Protein AF-A0A318NEH0-F1 (afdb_monomer)

Organism: NCBI:txid2116518

Mean predicted aligned error: 8.37 Å

Nearest PDB structures (foldseek):
  6rm3-assembly1_LM0  TM=5.080E-01  e=1.142E+00  Vairimorpha necatrix
  2eyy-assembly1_A  TM=5.205E-01  e=1.074E+00  Homo sapiens
  7qep-assembly1_M4  TM=5.218E-01  e=2.386E+00  Encephalitozoon cuniculi GB-M1
  2l3s-assembly1_A  TM=4.316E-01  e=1.215E+00  Gallus gallus

Sequence (82 aa):
MRDGQWVRIVSAGESTAPDDAVDLGAAGQAHWFGHAGAWFVTVADSGTAVYPSEHLDFAPVLTDAEVSELQRYLARSARPPA

Secondary structure (DSSP, 8-state):
--TTEEEEEEE-TT---TTGGGGTT-EEEEEEETTTTEEEEEETTTEEEEE--S--EEES---HHHHHHHHHHHHHHTSPP-

pLDDT: mean 73.75, std 10.48, range [49.44, 86.25]

Foldseek 3Di:
DCAQPWWQFQDLPPDPDPLSCPRHRFIWTWGQDPVQCWIWTQGLPSGIDIRNHVDTDTDNDDDPVRVVSRVVSVVVVPDPDD

Solvent-accessible surface area (backbone atoms only — not comparable to full-atom values): 4922 Å² total; per-residue (Å²): 134,74,63,69,37,74,32,24,34,71,44,68,64,93,63,86,50,75,77,67,57,71,50,60,70,37,58,26,39,32,34,70,39,77,92,74,49,23,32,39,34,38,28,67,86,82,43,74,49,78,42,84,40,90,68,62,49,64,44,87,81,76,53,72,67,56,52,52,50,37,51,54,37,52,59,53,72,70,49,74,86,129

Radius of gyration: 12.65 Å; Cα contacts (8 Å, |Δi|>4): 137; chains: 1; bounding box: 39×27×27 Å

Structure (mmCIF, N/CA/C/O backbone):
data_AF-A0A318NEH0-F1
#
_entry.id   AF-A0A318NEH0-F1
#
loop_
_atom_site.group_PDB
_atom_site.id
_atom_site.type_symbol
_atom_site.label_atom_id
_atom_site.label_alt_id
_atom_site.label_comp_id
_atom_site.label_asym_id
_atom_site.label_entity_id
_atom_site.label_seq_id
_atom_site.pdbx_PDB_ins_code
_atom_site.Cartn_x
_atom_site.Cartn_y
_atom_site.Cartn_z
_atom_site.occupancy
_atom_site.B_iso_or_equiv
_atom_site.auth_seq_id
_atom_site.auth_comp_id
_atom_site.auth_asym_id
_atom_site.auth_atom_id
_atom_site.pdbx_PDB_model_num
ATOM 1 N N . MET A 1 1 ? 2.748 -17.125 -1.331 1.00 56.66 1 MET A N 1
ATOM 2 C CA . MET A 1 1 ? 2.745 -15.782 -1.950 1.00 56.66 1 MET A CA 1
ATOM 3 C C . MET A 1 1 ? 1.909 -14.854 -1.087 1.00 56.66 1 MET A C 1
ATOM 5 O O . MET A 1 1 ? 0.882 -15.303 -0.595 1.00 56.66 1 MET A O 1
ATOM 9 N N . ARG A 1 2 ? 2.368 -13.616 -0.866 1.00 67.31 2 ARG A N 1
ATOM 10 C CA . ARG A 1 2 ? 1.682 -12.560 -0.093 1.00 67.31 2 ARG A CA 1
ATOM 11 C C . ARG A 1 2 ? 0.947 -11.592 -1.031 1.00 67.31 2 ARG A C 1
ATOM 13 O O . ARG A 1 2 ? 1.089 -10.383 -0.915 1.00 67.31 2 ARG A O 1
ATOM 20 N N . ASP A 1 3 ? 0.267 -12.137 -2.033 1.00 71.44 3 ASP A N 1
ATOM 21 C CA . ASP A 1 3 ? -0.406 -11.324 -3.044 1.00 71.44 3 ASP A CA 1
ATOM 22 C C . ASP A 1 3 ? -1.674 -10.681 -2.462 1.00 71.44 3 ASP A C 1
ATOM 24 O O . ASP A 1 3 ? -2.442 -11.348 -1.767 1.00 71.44 3 ASP A O 1
ATOM 28 N N . GLY A 1 4 ? -1.861 -9.382 -2.701 1.00 74.12 4 GLY A N 1
ATOM 29 C CA . GLY A 1 4 ? -2.986 -8.593 -2.193 1.00 74.12 4 GLY A CA 1
ATOM 30 C C . GLY A 1 4 ? -2.930 -8.253 -0.706 1.00 74.12 4 GLY A C 1
ATOM 31 O O . GLY A 1 4 ? -3.947 -7.840 -0.142 1.00 74.12 4 GLY A O 1
ATOM 32 N N . GLN A 1 5 ? -1.774 -8.424 -0.060 1.00 80.50 5 GLN A N 1
ATOM 33 C CA . GLN A 1 5 ? -1.617 -8.141 1.362 1.00 80.50 5 GLN A CA 1
ATOM 34 C C . GLN A 1 5 ? -1.566 -6.628 1.624 1.00 80.50 5 GLN A C 1
ATOM 36 O O . GLN A 1 5 ? -0.917 -5.876 0.896 1.00 80.50 5 GLN A O 1
ATOM 41 N N . TRP A 1 6 ? -2.206 -6.193 2.711 1.00 84.50 6 TRP A N 1
ATOM 42 C CA . TRP A 1 6 ? -2.022 -4.850 3.254 1.00 84.50 6 TRP A CA 1
ATOM 43 C C . TRP A 1 6 ? -0.629 -4.713 3.864 1.00 84.50 6 TRP A C 1
ATOM 45 O O . TRP A 1 6 ? -0.180 -5.580 4.625 1.00 84.50 6 TRP A O 1
ATOM 55 N N . VAL A 1 7 ? 0.056 -3.630 3.521 1.00 79.00 7 VAL A N 1
ATOM 56 C CA . VAL A 1 7 ? 1.444 -3.401 3.904 1.00 79.00 7 VAL A CA 1
ATOM 57 C C . VAL A 1 7 ? 1.695 -1.939 4.227 1.00 79.00 7 VAL A C 1
ATOM 59 O O . VAL A 1 7 ? 1.044 -1.042 3.697 1.00 79.00 7 VAL A O 1
ATOM 62 N N . ARG A 1 8 ? 2.692 -1.699 5.071 1.00 83.06 8 ARG A N 1
ATOM 63 C CA . ARG A 1 8 ? 3.315 -0.390 5.221 1.00 83.06 8 ARG A CA 1
ATOM 64 C C . ARG A 1 8 ? 4.697 -0.432 4.595 1.00 83.06 8 ARG A C 1
ATOM 66 O O . ARG A 1 8 ? 5.506 -1.271 4.996 1.00 83.06 8 ARG A O 1
ATOM 73 N N . ILE A 1 9 ? 4.947 0.439 3.621 1.00 74.50 9 ILE A N 1
ATOM 74 C CA . ILE A 1 9 ? 6.246 0.526 2.947 1.00 74.50 9 ILE A CA 1
ATOM 75 C C . ILE A 1 9 ? 7.234 1.103 3.961 1.00 74.50 9 ILE A C 1
ATOM 77 O O . ILE A 1 9 ? 7.025 2.205 4.455 1.00 74.50 9 ILE A O 1
ATOM 81 N N . VAL A 1 10 ? 8.283 0.369 4.327 1.00 69.31 10 VAL A N 1
ATOM 82 C CA . VAL A 1 10 ? 9.325 0.888 5.241 1.00 69.31 10 VAL A CA 1
ATOM 83 C C . VAL A 1 10 ? 10.675 1.063 4.557 1.00 69.31 10 VAL A C 1
ATOM 85 O O . VAL A 1 10 ? 11.528 1.781 5.071 1.00 69.31 10 VAL A O 1
ATOM 88 N N . SER A 1 11 ? 10.851 0.446 3.390 1.00 68.56 11 SER A N 1
ATOM 89 C CA . SER A 1 11 ? 11.993 0.645 2.505 1.00 68.56 11 SER A CA 1
ATOM 90 C C . SER A 1 11 ? 11.606 0.279 1.073 1.00 68.56 11 SER A C 1
ATOM 92 O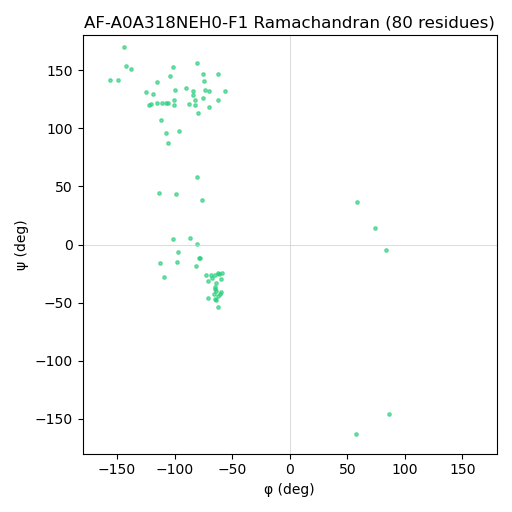 O . SER A 1 11 ? 10.898 -0.704 0.850 1.00 68.56 11 SER A O 1
ATOM 94 N N . ALA A 1 12 ? 12.106 1.053 0.115 1.00 60.53 12 ALA A N 1
ATOM 95 C CA . ALA A 1 12 ? 11.943 0.846 -1.319 1.00 60.53 12 ALA A CA 1
ATOM 96 C C . ALA A 1 12 ? 13.295 0.505 -1.983 1.00 60.53 12 ALA A C 1
ATOM 98 O O . ALA A 1 12 ? 13.650 1.068 -3.014 1.00 60.53 12 ALA A O 1
ATOM 99 N N . GLY A 1 13 ? 14.089 -0.387 -1.376 1.00 60.88 13 GLY A N 1
ATOM 100 C CA . GLY A 1 13 ? 15.408 -0.777 -1.901 1.00 60.88 13 GLY A CA 1
ATOM 101 C C . GLY A 1 13 ? 16.385 0.400 -2.080 1.00 60.88 13 GLY A C 1
ATOM 102 O O . GLY A 1 13 ? 16.187 1.476 -1.524 1.00 60.88 13 GLY A O 1
ATOM 103 N N . GLU A 1 14 ? 17.456 0.205 -2.862 1.00 55.00 14 GLU A N 1
ATOM 104 C CA . GLU A 1 14 ? 18.442 1.255 -3.198 1.00 55.00 14 GLU A CA 1
ATOM 105 C C . GLU A 1 14 ? 17.923 2.256 -4.251 1.00 55.00 14 GLU A C 1
ATOM 107 O O . GLU A 1 14 ? 18.674 2.681 -5.130 1.00 55.00 14 GLU A O 1
ATOM 112 N N . SER A 1 15 ? 16.644 2.641 -4.219 1.00 54.12 15 SER A N 1
ATOM 113 C CA . SER A 1 15 ? 16.224 3.748 -5.073 1.00 54.12 15 SER A CA 1
ATOM 114 C C . SER A 1 15 ? 16.609 5.079 -4.435 1.00 54.12 15 SER A C 1
ATOM 116 O O . SER A 1 15 ? 16.099 5.470 -3.387 1.00 54.12 15 SER A O 1
ATOM 118 N N . THR A 1 16 ? 17.542 5.788 -5.070 1.00 52.44 16 THR A N 1
ATOM 119 C CA . THR A 1 16 ? 17.959 7.143 -4.676 1.00 52.44 16 THR A CA 1
ATOM 120 C C . THR A 1 16 ? 17.083 8.228 -5.305 1.00 52.44 16 THR A C 1
ATOM 122 O O . THR A 1 16 ? 17.416 9.412 -5.212 1.00 52.44 16 THR A O 1
ATOM 125 N N . ALA A 1 17 ? 16.010 7.849 -6.008 1.00 55.91 17 ALA A N 1
ATOM 126 C CA . ALA A 1 17 ? 15.103 8.800 -6.629 1.00 55.91 17 ALA A CA 1
ATOM 127 C C . ALA A 1 17 ? 14.215 9.447 -5.548 1.00 55.91 17 ALA A C 1
ATOM 129 O O . ALA A 1 17 ? 13.557 8.734 -4.790 1.00 55.91 17 ALA A O 1
ATOM 130 N N . PRO A 1 18 ? 14.167 10.788 -5.459 1.00 54.66 18 PRO A N 1
ATOM 131 C CA . PRO A 1 18 ? 13.361 11.477 -4.453 1.00 54.66 18 PRO A CA 1
ATOM 132 C C . PRO A 1 18 ? 11.857 11.196 -4.591 1.00 54.66 18 PRO A C 1
ATOM 134 O O . PRO A 1 18 ? 11.153 11.261 -3.588 1.00 54.66 18 PRO A O 1
ATOM 137 N N . ASP A 1 19 ? 11.386 10.833 -5.788 1.00 57.34 19 ASP A N 1
ATOM 138 C CA . ASP A 1 19 ? 9.998 10.425 -6.041 1.00 57.34 19 ASP A CA 1
ATOM 139 C C . ASP A 1 19 ? 9.661 9.031 -5.471 1.00 57.34 19 ASP A C 1
ATOM 141 O O . ASP A 1 19 ? 8.521 8.793 -5.087 1.00 57.34 19 ASP A O 1
ATOM 145 N N . ASP A 1 20 ? 10.644 8.134 -5.315 1.00 55.25 20 ASP A N 1
ATOM 146 C CA . ASP A 1 20 ? 10.424 6.787 -4.753 1.00 55.25 20 ASP A CA 1
ATOM 147 C C . ASP A 1 20 ? 10.388 6.787 -3.214 1.00 55.25 20 ASP A C 1
ATOM 149 O O . ASP A 1 20 ? 9.860 5.865 -2.587 1.00 55.25 20 ASP A O 1
ATOM 153 N N . ALA A 1 21 ? 10.920 7.841 -2.588 1.00 57.41 21 ALA A N 1
ATOM 154 C CA . ALA A 1 21 ? 10.881 8.039 -1.141 1.00 57.41 21 ALA A CA 1
ATOM 155 C C . ALA A 1 21 ? 9.518 8.549 -0.631 1.00 57.41 21 ALA A C 1
ATOM 157 O O . ALA A 1 21 ? 9.288 8.550 0.581 1.00 57.41 21 ALA A O 1
ATOM 158 N N . VAL A 1 22 ? 8.626 8.984 -1.531 1.00 59.84 22 VAL A N 1
ATOM 159 C CA . VAL A 1 22 ? 7.352 9.653 -1.200 1.00 59.84 22 VAL A CA 1
ATOM 160 C C . VAL A 1 22 ? 6.386 8.730 -0.451 1.00 59.84 22 VAL A C 1
ATOM 162 O O . VAL A 1 22 ? 5.606 9.202 0.373 1.00 59.84 22 VAL A O 1
ATOM 165 N N . ASP A 1 23 ? 6.501 7.416 -0.646 1.00 69.88 23 ASP A N 1
ATOM 166 C CA . ASP A 1 23 ? 5.573 6.440 -0.068 1.00 69.88 23 ASP A CA 1
ATOM 167 C C . ASP A 1 23 ? 6.116 5.723 1.181 1.00 69.88 23 ASP A C 1
ATOM 169 O O . ASP A 1 23 ? 5.462 4.83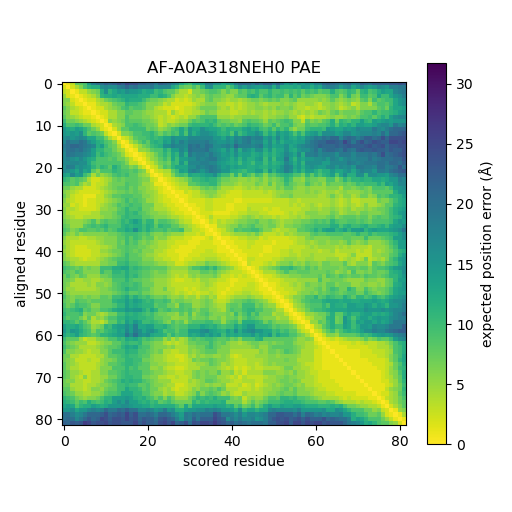2 1.730 1.00 69.88 23 ASP A O 1
ATOM 173 N N . LEU A 1 2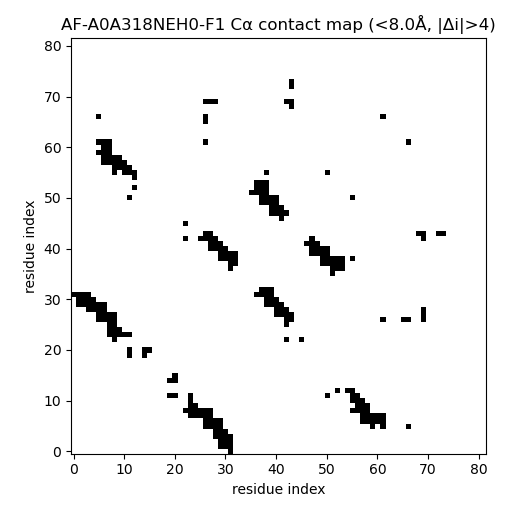4 ? 7.297 6.108 1.683 1.00 70.81 24 LEU A N 1
ATOM 174 C CA . LEU A 1 24 ? 7.835 5.552 2.927 1.00 70.81 24 LEU A CA 1
ATOM 175 C C . LEU A 1 24 ? 6.907 5.881 4.110 1.00 70.81 24 LEU A C 1
ATOM 177 O O . LEU A 1 24 ? 6.594 7.032 4.400 1.00 70.81 24 LEU A O 1
ATOM 181 N N . GLY A 1 25 ? 6.476 4.847 4.827 1.00 71.94 25 GLY A N 1
ATOM 182 C CA . GLY A 1 25 ? 5.502 4.922 5.913 1.00 71.94 25 GLY A CA 1
ATOM 183 C C . GLY A 1 25 ? 4.042 4.902 5.450 1.00 71.94 25 GLY A C 1
ATOM 184 O O . GLY A 1 25 ? 3.148 4.814 6.299 1.00 71.94 25 GLY A O 1
ATOM 185 N N . ALA A 1 26 ? 3.767 4.922 4.144 1.00 77.81 26 ALA A N 1
ATOM 186 C CA . ALA A 1 26 ? 2.407 4.873 3.628 1.00 77.81 26 ALA A CA 1
ATOM 187 C C . ALA A 1 26 ? 1.806 3.464 3.736 1.00 77.81 26 ALA A C 1
ATOM 189 O O . ALA A 1 26 ? 2.501 2.448 3.626 1.00 77.81 26 ALA A O 1
ATOM 190 N N . ALA A 1 27 ? 0.494 3.415 3.972 1.00 83.69 27 ALA A N 1
ATOM 191 C CA . ALA A 1 27 ? -0.284 2.187 3.917 1.00 83.69 27 ALA A CA 1
ATOM 192 C C . ALA A 1 27 ? -0.683 1.901 2.467 1.00 83.69 27 ALA A C 1
ATOM 194 O O . ALA A 1 27 ? -1.246 2.761 1.789 1.00 83.69 27 ALA A O 1
ATOM 195 N N . GLY A 1 28 ? -0.418 0.683 2.007 1.00 85.31 28 GLY A N 1
ATOM 196 C CA . GLY A 1 28 ? -0.712 0.264 0.648 1.00 85.31 28 GLY A CA 1
ATOM 197 C C . GLY A 1 28 ? -1.156 -1.189 0.547 1.00 85.31 28 GLY A C 1
ATOM 198 O O . GLY A 1 28 ? -1.088 -1.962 1.506 1.00 85.31 28 GLY A O 1
ATOM 199 N N . GLN A 1 29 ? -1.634 -1.558 -0.637 1.00 86.00 29 GLN A N 1
ATOM 200 C CA . GLN A 1 29 ? -1.900 -2.943 -1.004 1.00 86.00 29 GLN A CA 1
ATOM 201 C C . GLN A 1 29 ? -0.817 -3.400 -1.969 1.00 86.00 29 GLN A C 1
ATOM 203 O O . GLN A 1 29 ? -0.647 -2.786 -3.020 1.00 86.00 29 GLN A O 1
ATOM 208 N N . ALA A 1 30 ? -0.090 -4.456 -1.606 1.00 85.75 30 ALA A N 1
ATOM 209 C CA . ALA A 1 30 ? 0.986 -4.995 -2.424 1.00 85.75 30 ALA A CA 1
ATOM 210 C C . ALA A 1 30 ? 0.528 -6.223 -3.214 1.00 85.75 30 ALA A C 1
ATOM 212 O O . ALA A 1 30 ? -0.050 -7.161 -2.660 1.00 85.75 30 ALA A O 1
ATOM 213 N N . HIS A 1 31 ? 0.862 -6.234 -4.500 1.00 86.25 31 HIS A N 1
ATOM 214 C CA . HIS A 1 31 ? 0.642 -7.348 -5.411 1.00 86.25 31 HIS A CA 1
ATOM 215 C C . HIS A 1 31 ? 1.951 -7.766 -6.069 1.00 86.25 31 HIS A C 1
ATOM 217 O O . HIS A 1 31 ? 2.698 -6.923 -6.574 1.00 86.25 31 HIS A O 1
ATOM 223 N N . TRP A 1 32 ? 2.238 -9.069 -6.058 1.00 85.69 32 TRP A N 1
ATOM 224 C CA . TRP A 1 32 ? 3.440 -9.587 -6.708 1.00 85.69 32 TRP A CA 1
ATOM 225 C C . TRP A 1 32 ? 3.147 -9.874 -8.170 1.00 85.69 32 TRP A C 1
ATOM 227 O O . TRP A 1 32 ? 2.316 -10.726 -8.491 1.00 85.69 32 TRP A O 1
ATOM 237 N N . PHE A 1 33 ? 3.884 -9.230 -9.068 1.00 83.62 33 PHE A N 1
ATOM 238 C CA . PHE A 1 33 ? 3.765 -9.488 -10.492 1.00 83.62 33 PHE A CA 1
ATOM 239 C C . PHE A 1 33 ? 4.966 -10.289 -10.987 1.00 83.62 33 PHE A C 1
ATOM 241 O O . PHE A 1 33 ? 5.962 -9.753 -11.479 1.00 83.62 33 PHE A O 1
ATOM 248 N N . GLY A 1 34 ? 4.850 -11.614 -10.878 1.00 76.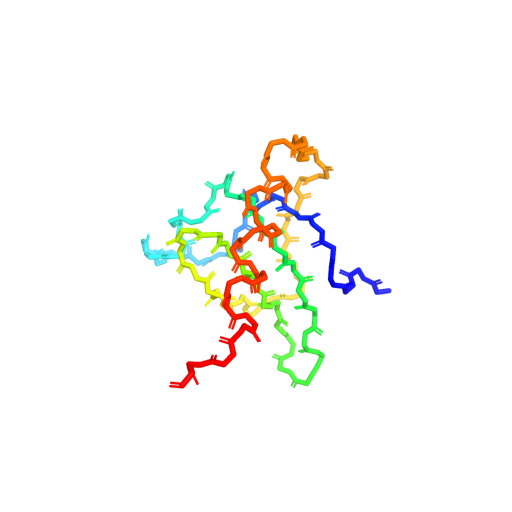81 34 GLY A N 1
ATOM 249 C CA . GLY A 1 34 ? 5.951 -12.543 -11.151 1.00 76.81 34 GLY A CA 1
ATOM 250 C C . GLY A 1 34 ? 6.534 -12.474 -12.565 1.00 76.81 34 GLY A C 1
ATOM 251 O O . GLY A 1 34 ? 7.701 -12.797 -12.741 1.00 76.81 34 GLY A O 1
ATOM 252 N N . HIS A 1 35 ? 5.775 -12.010 -13.565 1.00 77.69 35 HIS A N 1
ATOM 253 C CA . HIS A 1 35 ? 6.303 -11.828 -14.922 1.00 77.69 35 HIS A CA 1
ATOM 254 C C . HIS A 1 35 ? 7.285 -10.647 -15.031 1.00 77.69 35 HIS A C 1
ATOM 256 O O . HIS A 1 35 ? 8.196 -10.691 -15.850 1.00 77.69 35 HIS A O 1
ATOM 262 N N . ALA A 1 36 ? 7.112 -9.593 -14.227 1.00 75.88 36 ALA A N 1
ATOM 263 C CA . ALA A 1 36 ? 8.025 -8.444 -14.216 1.00 75.88 36 ALA A CA 1
ATOM 264 C C . ALA A 1 36 ? 9.069 -8.521 -13.095 1.00 75.88 36 ALA A C 1
ATOM 266 O O . ALA A 1 36 ? 9.940 -7.659 -13.038 1.00 75.88 36 ALA A O 1
ATOM 267 N N . GLY A 1 37 ? 8.971 -9.509 -12.196 1.00 81.88 37 GLY A N 1
ATOM 268 C CA . GLY A 1 37 ? 9.825 -9.574 -11.010 1.00 81.88 37 GLY A CA 1
ATOM 269 C C . GLY A 1 37 ? 9.689 -8.325 -10.135 1.00 81.88 37 GLY A C 1
ATOM 270 O O . GLY A 1 37 ? 10.685 -7.837 -9.607 1.00 81.88 37 GLY A O 1
ATOM 271 N N . ALA A 1 38 ? 8.474 -7.779 -10.030 1.00 82.69 38 ALA A N 1
ATOM 272 C CA . ALA A 1 38 ? 8.221 -6.499 -9.380 1.00 82.69 38 ALA A CA 1
ATOM 273 C C . ALA A 1 38 ? 6.970 -6.530 -8.496 1.00 82.69 38 ALA A C 1
ATOM 275 O O . ALA A 1 38 ? 5.996 -7.240 -8.779 1.00 82.69 38 ALA A O 1
ATOM 276 N N . TRP A 1 39 ? 6.985 -5.702 -7.453 1.00 83.19 39 TRP A N 1
ATOM 277 C CA . TRP A 1 39 ? 5.809 -5.407 -6.642 1.00 83.19 39 TRP A CA 1
ATOM 278 C C . TRP A 1 39 ? 5.064 -4.202 -7.203 1.00 83.19 39 TRP A C 1
ATOM 280 O O . TRP A 1 39 ? 5.663 -3.168 -7.493 1.00 83.19 39 TRP A O 1
ATOM 290 N N . PHE A 1 40 ? 3.746 -4.324 -7.289 1.00 85.81 40 PHE A N 1
ATOM 291 C CA . PHE A 1 40 ? 2.835 -3.208 -7.509 1.00 85.81 40 PHE A CA 1
ATOM 292 C C . PHE A 1 40 ? 2.240 -2.842 -6.158 1.00 85.81 40 PHE A C 1
ATOM 294 O O . PHE A 1 40 ? 1.623 -3.697 -5.520 1.00 85.81 40 PHE A O 1
ATOM 301 N N . VAL A 1 41 ? 2.441 -1.606 -5.709 1.00 82.94 41 VAL A N 1
ATOM 302 C CA . VAL A 1 41 ? 1.901 -1.147 -4.427 1.00 82.94 41 VAL A CA 1
ATOM 303 C C . VAL A 1 41 ? 0.985 0.037 -4.664 1.00 82.94 41 VAL A C 1
ATOM 305 O O . VAL A 1 41 ? 1.409 1.054 -5.205 1.00 82.94 41 VAL A O 1
ATOM 308 N N . THR A 1 42 ? -0.276 -0.104 -4.267 1.00 86.19 42 THR A N 1
ATOM 309 C CA . THR A 1 42 ? -1.283 0.955 -4.379 1.00 86.19 42 THR A CA 1
ATOM 310 C C . THR A 1 42 ? -1.481 1.639 -3.033 1.00 86.19 42 THR A C 1
ATOM 312 O O . THR A 1 42 ? -1.831 0.970 -2.063 1.00 86.19 42 THR A O 1
ATOM 315 N N . VAL A 1 43 ? -1.309 2.959 -2.991 1.00 82.88 43 VAL A N 1
ATOM 316 C CA . VAL A 1 43 ? -1.497 3.850 -1.838 1.00 82.88 43 VAL A CA 1
ATOM 317 C C . VAL A 1 43 ? -2.659 4.807 -2.136 1.00 82.88 43 VAL A C 1
ATOM 319 O O . VAL A 1 43 ? -2.799 5.290 -3.260 1.00 82.88 43 VAL A O 1
ATOM 322 N N . ALA A 1 44 ? -3.506 5.081 -1.138 1.00 76.88 44 ALA A N 1
ATOM 323 C CA . ALA A 1 44 ? -4.757 5.829 -1.313 1.00 76.88 44 ALA A CA 1
ATOM 324 C C . ALA A 1 44 ? -4.576 7.274 -1.824 1.00 76.88 44 ALA A C 1
ATOM 326 O O . ALA A 1 44 ? -5.479 7.796 -2.478 1.00 76.88 44 ALA A O 1
ATOM 327 N N . ASP A 1 45 ? -3.414 7.883 -1.573 1.00 73.62 45 ASP A N 1
ATOM 328 C CA . ASP A 1 45 ? -3.118 9.273 -1.946 1.00 73.62 45 ASP A CA 1
ATOM 329 C C . ASP A 1 45 ? -2.101 9.405 -3.091 1.00 73.62 45 ASP A C 1
ATOM 331 O O . ASP A 1 45 ? -2.182 10.354 -3.870 1.00 73.62 45 ASP A O 1
ATOM 335 N N . SER A 1 46 ? -1.191 8.438 -3.245 1.00 73.94 46 SER A N 1
ATOM 336 C CA . SER A 1 46 ? -0.116 8.486 -4.252 1.00 73.94 46 SER A CA 1
ATOM 337 C C . SER A 1 46 ? -0.426 7.700 -5.529 1.00 73.94 46 SER A C 1
ATOM 339 O O . SER A 1 46 ? 0.228 7.883 -6.553 1.00 73.94 46 SER A O 1
ATOM 341 N N . GLY A 1 47 ? -1.436 6.824 -5.507 1.00 77.81 47 GLY A N 1
ATOM 342 C CA . GLY A 1 47 ? -1.725 5.926 -6.623 1.00 77.81 47 GLY A CA 1
ATOM 343 C C . GLY A 1 47 ? -0.908 4.637 -6.556 1.00 77.81 47 GLY A C 1
ATOM 344 O O . GLY A 1 47 ? -0.705 4.091 -5.478 1.00 77.81 47 GLY A O 1
ATOM 345 N N . THR A 1 48 ? -0.521 4.080 -7.706 1.00 80.81 48 THR A N 1
ATOM 346 C CA . THR A 1 48 ? 0.203 2.796 -7.762 1.00 80.81 48 THR A CA 1
ATOM 347 C C . THR A 1 48 ? 1.642 2.998 -8.209 1.00 80.81 48 THR A C 1
ATOM 349 O O . THR A 1 48 ? 1.871 3.470 -9.321 1.00 80.81 48 THR A O 1
ATOM 352 N N . ALA A 1 49 ? 2.584 2.578 -7.369 1.00 78.81 49 ALA A N 1
ATOM 353 C CA . ALA A 1 49 ? 4.011 2.552 -7.660 1.00 78.81 49 ALA A CA 1
ATOM 354 C C . ALA A 1 49 ? 4.478 1.129 -8.014 1.00 78.81 49 ALA A C 1
ATOM 356 O O . ALA A 1 49 ? 3.883 0.131 -7.588 1.00 78.81 49 ALA A O 1
ATOM 357 N N . VAL A 1 50 ? 5.547 1.041 -8.811 1.00 78.38 50 VAL A N 1
ATOM 358 C CA . VAL A 1 50 ? 6.167 -0.222 -9.236 1.00 78.38 50 VAL A CA 1
ATOM 359 C C . VAL A 1 50 ? 7.570 -0.305 -8.655 1.00 78.38 50 VAL A C 1
ATOM 361 O O . VAL A 1 50 ? 8.414 0.531 -8.956 1.00 78.38 50 VAL A O 1
ATOM 364 N N . TYR A 1 51 ? 7.831 -1.352 -7.878 1.00 75.88 51 TYR A N 1
ATOM 365 C CA . TYR A 1 51 ? 9.121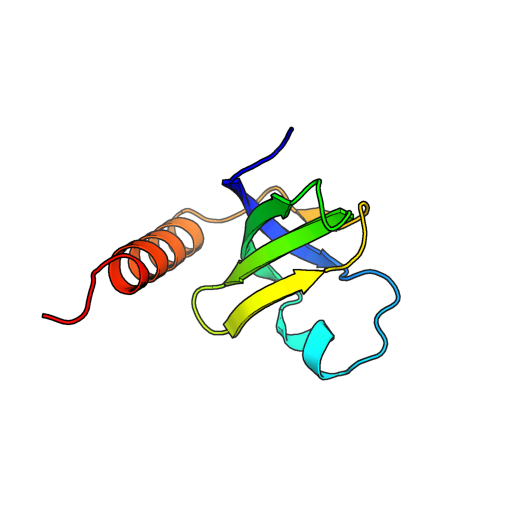 -1.585 -7.239 1.00 75.88 51 TYR A CA 1
ATOM 366 C C . TYR A 1 51 ? 9.794 -2.816 -7.863 1.00 75.88 51 TYR A C 1
ATOM 368 O O . TYR A 1 51 ? 9.351 -3.945 -7.614 1.00 75.88 51 TYR A O 1
ATOM 376 N N . PRO A 1 52 ? 10.848 -2.633 -8.684 1.00 69.25 52 PRO A N 1
ATOM 377 C CA . PRO A 1 52 ? 11.518 -3.706 -9.421 1.00 69.25 52 PRO A CA 1
ATOM 378 C C . PRO A 1 52 ? 12.518 -4.473 -8.536 1.00 69.25 52 PRO A C 1
ATOM 380 O O . PRO A 1 52 ? 13.715 -4.518 -8.807 1.00 69.25 52 PRO A O 1
ATOM 383 N N . SER A 1 53 ? 12.030 -5.049 -7.440 1.00 68.19 53 SER A N 1
ATOM 384 C CA . SER A 1 53 ? 12.810 -5.865 -6.508 1.00 68.19 53 SER A CA 1
ATOM 385 C C . SER A 1 53 ? 11.911 -6.929 -5.889 1.00 68.19 53 SER A C 1
ATOM 387 O O . SER A 1 53 ? 10.771 -6.647 -5.538 1.00 68.19 53 SER A O 1
ATOM 389 N N . GLU A 1 54 ? 12.429 -8.140 -5.688 1.00 66.94 54 GLU A N 1
ATOM 390 C CA . GLU A 1 54 ? 11.762 -9.159 -4.861 1.00 66.94 54 GLU A CA 1
ATOM 391 C C . GLU A 1 54 ? 11.750 -8.763 -3.375 1.00 66.94 54 GLU A C 1
ATOM 393 O O . GLU A 1 54 ? 10.854 -9.156 -2.622 1.00 66.94 54 GLU A O 1
ATOM 398 N N . HIS A 1 55 ? 12.731 -7.953 -2.970 1.00 64.12 55 HIS A N 1
ATOM 399 C CA . HIS A 1 55 ? 12.960 -7.497 -1.607 1.00 64.12 55 HIS A CA 1
ATOM 400 C C . HIS A 1 55 ? 12.332 -6.120 -1.430 1.00 64.12 55 HIS A C 1
ATOM 402 O O . HIS A 1 55 ? 12.909 -5.100 -1.812 1.00 64.12 55 HIS A O 1
ATOM 408 N N . LEU A 1 56 ? 11.132 -6.121 -0.869 1.00 67.12 56 LEU A N 1
ATOM 409 C CA . LEU A 1 56 ? 10.439 -4.930 -0.411 1.00 67.12 56 LEU A CA 1
ATOM 410 C C . LEU A 1 56 ? 10.151 -5.161 1.068 1.00 67.12 56 LEU A C 1
ATOM 412 O O . LEU A 1 56 ? 9.533 -6.166 1.435 1.00 67.12 56 LEU A O 1
ATOM 416 N N . ASP A 1 57 ? 10.675 -4.288 1.925 1.00 68.50 57 ASP A N 1
ATOM 417 C CA . ASP A 1 57 ? 10.466 -4.429 3.359 1.00 68.50 57 ASP A CA 1
ATOM 418 C C . ASP A 1 57 ? 9.109 -3.837 3.729 1.00 68.50 57 ASP A C 1
ATOM 420 O O . ASP A 1 57 ? 8.805 -2.668 3.469 1.00 68.50 57 ASP A O 1
ATOM 424 N N . PHE A 1 58 ? 8.291 -4.673 4.364 1.00 70.88 58 PHE A N 1
ATOM 425 C CA . PHE A 1 58 ? 6.930 -4.348 4.761 1.00 70.88 58 PHE A CA 1
ATOM 426 C C . PHE A 1 58 ? 6.790 -4.445 6.281 1.00 70.88 58 PHE A C 1
ATOM 428 O O . PHE A 1 58 ? 7.103 -5.485 6.867 1.00 70.88 58 PHE A O 1
ATOM 435 N N . ALA A 1 59 ? 6.241 -3.413 6.925 1.00 68.12 59 ALA A N 1
ATOM 436 C CA . ALA A 1 59 ? 5.784 -3.542 8.306 1.00 68.12 59 ALA A CA 1
ATOM 437 C C . ALA A 1 59 ? 4.360 -4.142 8.339 1.00 68.12 59 ALA A C 1
ATOM 439 O O . ALA A 1 59 ? 3.483 -3.669 7.613 1.00 68.12 59 ALA A O 1
ATOM 440 N N . PRO A 1 60 ? 4.096 -5.165 9.177 1.00 65.31 60 PRO A N 1
ATOM 441 C CA . PRO A 1 60 ? 2.803 -5.854 9.220 1.00 65.31 60 PRO A CA 1
ATOM 442 C C . PRO A 1 60 ? 1.718 -5.122 10.026 1.00 65.31 60 PRO A C 1
ATOM 444 O O . PRO A 1 60 ? 0.613 -5.641 10.152 1.00 65.31 60 PRO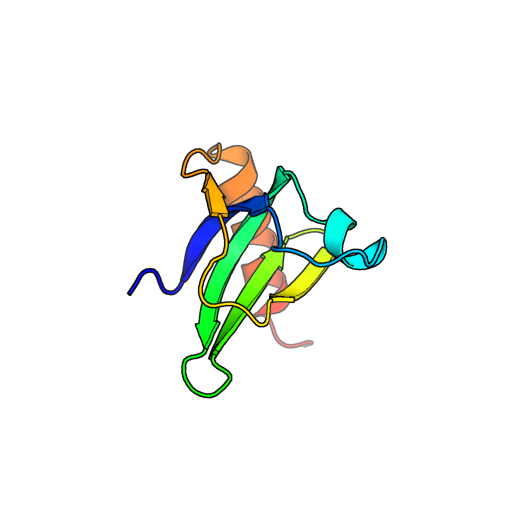 A O 1
ATOM 447 N N . VAL A 1 61 ? 2.005 -3.952 10.603 1.00 72.38 61 VAL A N 1
ATOM 448 C CA . VAL A 1 61 ? 1.068 -3.262 11.499 1.00 72.38 61 VAL A CA 1
ATOM 449 C C . VAL A 1 61 ? 0.481 -2.046 10.793 1.00 72.38 61 VAL A C 1
ATOM 451 O O . VAL A 1 61 ? 1.080 -0.969 10.753 1.00 72.38 61 VAL A O 1
ATOM 454 N N . LEU A 1 62 ? -0.702 -2.251 10.224 1.00 79.12 62 LEU A N 1
ATOM 455 C CA . LEU A 1 62 ? -1.598 -1.191 9.781 1.00 79.12 62 LEU A CA 1
ATOM 456 C C . LEU A 1 62 ? -2.745 -1.062 10.781 1.00 79.12 62 LEU A C 1
ATOM 458 O O . LEU A 1 62 ? -3.196 -2.053 11.356 1.00 79.12 62 LEU A O 1
ATOM 462 N N . THR A 1 63 ? -3.203 0.162 10.992 1.00 83.94 63 THR A N 1
ATOM 463 C CA . THR A 1 63 ? -4.386 0.446 11.805 1.00 83.94 63 THR A CA 1
ATOM 464 C C . THR A 1 63 ? -5.664 0.221 10.994 1.00 83.94 63 THR A C 1
ATOM 466 O O . THR A 1 63 ? -5.670 0.341 9.768 1.00 83.94 63 THR A O 1
ATOM 469 N N . ASP A 1 64 ? -6.785 -0.038 11.673 1.00 83.38 64 ASP A N 1
ATOM 470 C CA . ASP A 1 64 ? -8.089 -0.211 11.014 1.00 83.38 64 ASP A CA 1
ATOM 471 C C . ASP A 1 64 ? -8.520 1.028 10.210 1.00 83.38 64 ASP A C 1
ATOM 473 O O . ASP A 1 64 ? -9.215 0.911 9.198 1.00 83.38 64 ASP A O 1
ATOM 477 N N . ALA A 1 65 ? -8.096 2.221 10.643 1.00 82.94 65 ALA A N 1
ATOM 478 C CA . ALA A 1 65 ? -8.362 3.475 9.946 1.00 82.94 65 ALA A CA 1
ATOM 479 C C . ALA A 1 65 ? -7.668 3.513 8.575 1.00 82.94 65 ALA A C 1
ATOM 481 O O . ALA A 1 65 ? -8.315 3.810 7.572 1.00 82.94 65 ALA A O 1
ATOM 482 N N . GLU A 1 66 ? -6.392 3.131 8.532 1.00 82.69 66 GLU A N 1
ATOM 483 C CA . GLU A 1 66 ? -5.578 3.088 7.311 1.00 82.69 66 GLU A CA 1
ATOM 484 C C . GLU A 1 66 ? -6.102 2.040 6.327 1.00 82.69 66 GLU A C 1
ATOM 486 O O . GLU A 1 66 ? -6.250 2.310 5.135 1.00 82.69 66 GLU A O 1
ATOM 491 N N . VAL A 1 67 ? -6.467 0.857 6.832 1.00 83.25 67 VAL A N 1
ATOM 492 C CA . VAL A 1 67 ? -7.086 -0.189 6.007 1.00 83.25 67 VAL A CA 1
ATOM 493 C C . VAL A 1 67 ? -8.422 0.295 5.436 1.00 83.25 67 VAL A C 1
ATOM 495 O O . VAL A 1 67 ? -8.686 0.120 4.247 1.00 83.25 67 VAL A O 1
ATOM 498 N N . SER A 1 68 ? -9.256 0.945 6.253 1.00 85.25 68 SER A N 1
ATOM 499 C CA . SER A 1 68 ? -10.565 1.453 5.820 1.00 85.25 68 SER A CA 1
ATOM 500 C C . SER A 1 68 ? -10.452 2.538 4.748 1.00 85.25 68 SER A C 1
ATOM 502 O O . SER A 1 68 ? -11.255 2.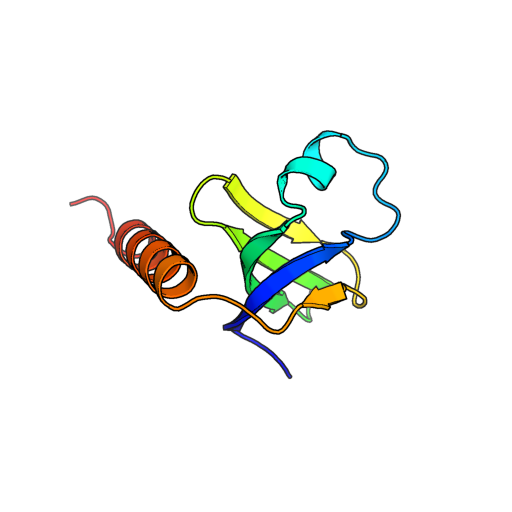582 3.815 1.00 85.25 68 SER A O 1
ATOM 504 N N . GLU A 1 69 ? -9.482 3.438 4.876 1.00 84.50 69 GLU A N 1
ATOM 505 C CA . GLU A 1 69 ? -9.214 4.480 3.887 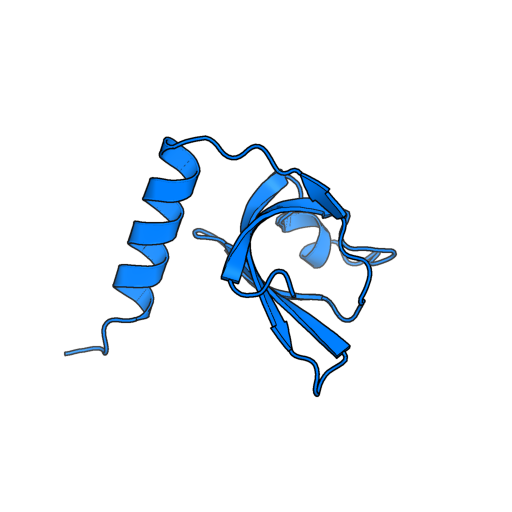1.00 84.50 69 GLU A CA 1
ATOM 506 C C . GLU A 1 69 ? -8.769 3.888 2.549 1.00 84.50 69 GLU A C 1
ATOM 508 O O . GLU A 1 69 ? -9.352 4.201 1.504 1.00 84.50 69 GLU A O 1
ATOM 513 N N . LEU A 1 70 ? -7.822 2.954 2.592 1.00 81.00 70 LEU A N 1
ATOM 514 C CA . LEU A 1 70 ? -7.309 2.298 1.400 1.00 81.00 70 LEU A CA 1
ATOM 515 C C . LEU A 1 70 ? -8.380 1.451 0.698 1.00 81.00 70 LEU A C 1
ATOM 517 O O . LEU A 1 70 ? -8.509 1.497 -0.526 1.00 81.00 70 LEU A O 1
ATOM 521 N N . GLN A 1 71 ? -9.237 0.765 1.456 1.00 84.56 71 GLN A N 1
ATOM 522 C CA . GLN A 1 71 ? -10.402 0.071 0.903 1.00 84.56 71 GLN A CA 1
ATOM 523 C C . GLN A 1 71 ? -11.370 1.027 0.193 1.00 84.56 71 GLN A C 1
ATOM 525 O O . GLN A 1 71 ? -11.848 0.719 -0.901 1.00 84.56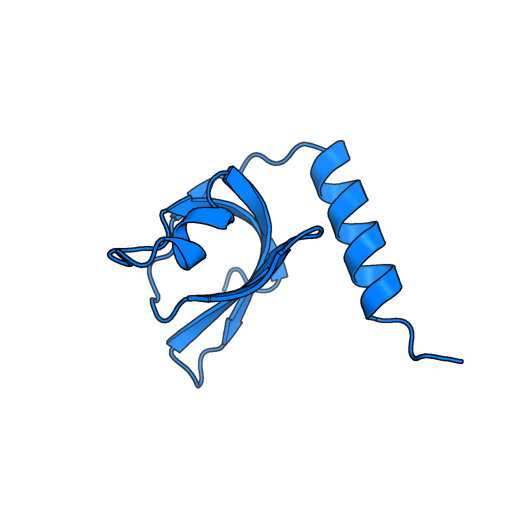 71 GLN A O 1
ATOM 530 N N . ARG A 1 72 ? -11.654 2.204 0.772 1.00 85.62 72 ARG A N 1
ATOM 531 C CA . ARG A 1 72 ? -12.507 3.219 0.125 1.00 85.62 72 ARG A CA 1
ATOM 532 C C . ARG A 1 72 ? -11.873 3.779 -1.141 1.00 85.62 72 ARG A C 1
ATOM 534 O O . ARG A 1 72 ? -12.598 4.104 -2.080 1.00 85.62 72 ARG A O 1
ATOM 541 N N . TYR A 1 73 ? -10.555 3.949 -1.164 1.00 83.06 73 TYR A N 1
ATOM 542 C CA . TYR A 1 73 ? -9.843 4.348 -2.373 1.00 83.06 73 TYR A CA 1
ATOM 543 C C . TYR A 1 73 ? -9.992 3.289 -3.469 1.00 83.06 73 TYR A C 1
ATOM 545 O O . TYR A 1 73 ? -10.516 3.595 -4.536 1.00 83.06 73 TYR A O 1
ATOM 553 N N . LEU A 1 74 ? -9.654 2.033 -3.176 1.00 82.62 74 LEU A N 1
ATOM 554 C CA . LEU A 1 74 ? -9.730 0.937 -4.144 1.00 82.62 74 LEU A CA 1
ATOM 555 C C . LEU A 1 74 ? -11.155 0.722 -4.670 1.00 82.62 74 LEU A C 1
ATOM 557 O O . LEU A 1 74 ? -11.348 0.555 -5.872 1.00 82.62 74 LEU A O 1
ATOM 561 N N . ALA A 1 75 ? -12.169 0.806 -3.804 1.00 84.12 75 ALA A N 1
ATOM 562 C CA . ALA A 1 75 ? -13.570 0.707 -4.211 1.00 84.12 75 ALA A CA 1
ATOM 563 C C . ALA A 1 75 ? -14.009 1.854 -5.140 1.00 84.12 75 ALA A C 1
ATOM 565 O O . ALA A 1 75 ? -14.838 1.643 -6.027 1.00 84.12 75 ALA A O 1
ATOM 566 N N . ARG A 1 76 ? -13.460 3.065 -4.959 1.00 82.81 76 ARG A N 1
ATOM 567 C CA . ARG A 1 76 ? -13.687 4.194 -5.876 1.00 82.81 76 ARG A CA 1
ATOM 568 C C . ARG A 1 76 ? -12.975 3.973 -7.207 1.00 82.81 76 ARG A C 1
ATOM 570 O O . ARG A 1 76 ? -13.604 4.143 -8.244 1.00 82.81 76 ARG A O 1
ATOM 577 N N . SER A 1 77 ? -11.712 3.556 -7.175 1.00 74.50 77 SER A N 1
ATOM 578 C CA . SER A 1 77 ? -10.890 3.328 -8.369 1.00 74.50 77 SER A CA 1
ATOM 579 C C . SER A 1 77 ? -11.372 2.146 -9.219 1.00 74.50 77 SER A C 1
ATOM 581 O O . SER A 1 77 ? -11.207 2.156 -10.433 1.00 74.50 77 SER A O 1
ATOM 583 N N . ALA A 1 78 ? -12.011 1.144 -8.606 1.00 71.00 78 ALA A N 1
ATOM 584 C CA . ALA A 1 78 ? -12.601 -0.001 -9.302 1.00 71.00 78 ALA A CA 1
ATOM 585 C C . ALA A 1 78 ? -13.958 0.305 -9.961 1.00 71.00 78 ALA A C 1
ATOM 587 O O . ALA A 1 78 ? -14.469 -0.512 -10.731 1.00 71.00 78 ALA A O 1
ATOM 588 N N . ARG A 1 79 ? -14.574 1.456 -9.661 1.00 62.81 79 ARG A N 1
ATOM 589 C CA . ARG A 1 79 ? -15.840 1.850 -10.277 1.00 62.81 79 ARG A CA 1
ATOM 590 C C . ARG A 1 79 ? -15.551 2.485 -11.644 1.00 62.81 79 ARG A C 1
ATOM 592 O O . ARG A 1 79 ? -14.875 3.511 -11.687 1.00 62.81 79 ARG A O 1
ATOM 599 N N . PRO A 1 80 ? -16.064 1.927 -12.756 1.00 49.44 80 PRO A N 1
ATOM 600 C CA . PRO A 1 80 ? -15.909 2.564 -14.057 1.00 49.44 80 PRO A CA 1
ATOM 601 C C . PRO A 1 80 ? -16.612 3.932 -14.051 1.00 49.44 80 PRO A C 1
ATOM 603 O O . PRO A 1 80 ? -17.635 4.079 -13.365 1.00 49.44 80 PRO A O 1
ATOM 606 N N . PRO A 1 81 ? -16.090 4.937 -14.781 1.00 54.16 81 PRO A N 1
ATOM 607 C CA . PRO A 1 81 ? -16.827 6.176 -14.994 1.00 54.16 81 PRO A CA 1
ATOM 608 C C . PRO A 1 81 ? -18.184 5.832 -15.622 1.00 54.16 81 PRO A C 1
ATOM 610 O O . PRO A 1 81 ? -18.253 4.995 -16.524 1.00 54.16 81 PRO A O 1
ATOM 613 N N . ALA A 1 82 ? -19.250 6.408 -15.061 1.00 54.66 82 ALA A N 1
ATOM 614 C CA . ALA A 1 82 ? -20.622 6.215 -15.530 1.00 54.66 82 ALA A CA 1
ATOM 615 C C . ALA A 1 82 ? -20.843 6.834 -16.915 1.00 54.66 82 ALA A C 1
ATOM 617 O O . ALA A 1 82 ? -20.190 7.863 -17.204 1.00 54.66 82 ALA A O 1
#